Protein AF-A0AAP2HQ65-F1 (afdb_monomer)

pLDDT: mean 78.27, std 14.46, range [37.03, 94.12]

Solvent-accessible surface area (backbone atoms only — not comparable to full-atom values): 9600 Å² total; per-residue (Å²): 140,81,85,81,77,98,79,73,75,84,78,76,71,81,76,80,82,82,72,86,66,88,71,88,70,96,59,95,76,87,53,63,69,60,53,50,51,48,52,52,53,32,48,64,74,56,60,59,90,95,64,88,81,91,80,86,87,85,82,88,73,91,84,72,67,89,89,75,68,82,84,57,94,85,58,78,80,58,70,67,55,54,53,52,52,52,52,50,49,53,50,17,70,74,74,36,85,72,67,68,68,66,85,89,55,75,91,69,73,90,76,69,86,85,61,90,81,66,70,71,48,59,92,81,33,83,86,50,48,85,80,86,130

Organism: NCBI:txid87883

Structure (mmCIF, N/CA/C/O backbone):
data_AF-A0AAP2HQ65-F1
#
_entry.id   AF-A0AAP2HQ65-F1
#
loop_
_atom_site.group_PDB
_atom_site.id
_atom_site.type_symbol
_atom_site.label_atom_id
_atom_site.label_alt_id
_atom_site.label_comp_id
_atom_site.label_asym_id
_atom_site.label_entity_id
_atom_site.label_seq_id
_atom_site.pdbx_PDB_ins_code
_atom_site.Cartn_x
_atom_site.Cartn_y
_atom_site.Cartn_z
_atom_site.occupancy
_atom_site.B_iso_or_equiv
_atom_site.auth_seq_id
_atom_site.auth_comp_id
_atom_site.auth_asym_id
_atom_site.auth_atom_id
_atom_site.pdbx_PDB_model_num
ATOM 1 N N . MET A 1 1 ? 18.650 15.746 -35.279 1.00 43.38 1 MET A N 1
ATOM 2 C CA . MET A 1 1 ? 18.108 14.644 -36.100 1.00 43.38 1 MET A CA 1
ATOM 3 C C . MET A 1 1 ? 19.281 13.896 -36.706 1.00 43.38 1 MET A C 1
ATOM 5 O O . MET A 1 1 ? 19.912 14.440 -37.597 1.00 43.38 1 MET A O 1
ATOM 9 N N . LEU A 1 2 ? 19.606 12.706 -36.203 1.00 37.03 2 LEU A N 1
ATOM 10 C CA . LEU A 1 2 ? 20.481 11.764 -36.903 1.00 37.03 2 LEU A CA 1
ATOM 11 C C . LEU A 1 2 ? 19.858 10.378 -36.735 1.00 37.03 2 LEU A C 1
ATOM 13 O O . LEU A 1 2 ? 19.712 9.895 -35.614 1.00 37.03 2 LEU A O 1
ATOM 17 N N . THR A 1 3 ? 19.411 9.793 -37.838 1.00 45.56 3 THR A N 1
ATOM 18 C CA . THR A 1 3 ? 18.847 8.443 -37.883 1.00 45.56 3 THR A CA 1
ATOM 19 C C . THR A 1 3 ? 20.000 7.435 -37.815 1.00 45.56 3 THR A C 1
ATOM 21 O O . THR A 1 3 ? 20.954 7.596 -38.580 1.00 45.56 3 THR A O 1
ATOM 24 N N . PRO A 1 4 ? 19.975 6.424 -36.928 1.00 45.19 4 PRO A N 1
ATOM 25 C CA . PRO A 1 4 ? 21.028 5.414 -36.884 1.00 45.19 4 PRO A CA 1
ATOM 26 C C . PRO A 1 4 ? 20.901 4.398 -38.043 1.00 45.19 4 PRO A C 1
ATOM 28 O O . PRO A 1 4 ? 19.805 4.212 -38.578 1.00 45.19 4 PRO A O 1
ATOM 31 N N . PRO A 1 5 ? 22.019 3.769 -38.458 1.00 52.53 5 PRO A N 1
ATOM 32 C CA . PRO A 1 5 ? 22.116 2.949 -39.667 1.00 52.53 5 PRO A CA 1
ATOM 33 C C . PRO A 1 5 ? 21.506 1.544 -39.509 1.00 52.53 5 PRO A C 1
ATOM 35 O O . PRO A 1 5 ? 21.406 1.002 -38.412 1.00 52.53 5 PRO A O 1
ATOM 38 N N . ALA A 1 6 ? 21.126 0.957 -40.647 1.00 55.94 6 ALA A N 1
ATOM 39 C CA . ALA A 1 6 ? 20.230 -0.196 -40.784 1.00 55.94 6 ALA A CA 1
ATOM 40 C C . ALA A 1 6 ? 20.841 -1.596 -40.531 1.00 55.94 6 ALA A C 1
ATOM 42 O O . ALA A 1 6 ? 20.181 -2.584 -40.835 1.00 55.94 6 ALA A O 1
ATOM 43 N N . ASP A 1 7 ? 22.062 -1.711 -39.994 1.00 49.38 7 ASP A N 1
ATOM 44 C CA . ASP A 1 7 ? 22.770 -3.007 -39.898 1.00 49.38 7 ASP A CA 1
ATOM 45 C C . ASP A 1 7 ? 23.546 -3.220 -38.581 1.00 49.38 7 ASP A C 1
ATOM 47 O O . ASP A 1 7 ? 24.631 -3.798 -38.538 1.00 49.38 7 ASP A O 1
ATOM 51 N N . ALA A 1 8 ? 23.007 -2.737 -37.460 1.00 39.16 8 ALA A N 1
ATOM 52 C CA . ALA A 1 8 ? 23.555 -3.072 -36.148 1.00 39.16 8 ALA A CA 1
ATOM 53 C C . ALA A 1 8 ? 22.864 -4.333 -35.600 1.00 39.16 8 ALA A C 1
ATOM 55 O O . ALA A 1 8 ? 21.689 -4.302 -35.228 1.00 39.16 8 ALA A O 1
ATOM 56 N N . ARG A 1 9 ? 23.606 -5.449 -35.529 1.00 46.59 9 ARG A N 1
ATOM 57 C CA . ARG A 1 9 ? 23.249 -6.624 -34.709 1.00 46.59 9 ARG A CA 1
ATOM 58 C C . ARG A 1 9 ? 22.877 -6.149 -33.295 1.00 46.59 9 ARG A C 1
ATOM 60 O O . ARG A 1 9 ? 23.489 -5.186 -32.836 1.00 46.59 9 ARG A O 1
ATOM 67 N N . PRO A 1 10 ? 21.906 -6.771 -32.597 1.00 44.69 10 PRO A N 1
ATOM 68 C CA . PRO A 1 10 ? 21.448 -6.291 -31.298 1.00 44.69 10 PRO A CA 1
ATOM 69 C C . PRO A 1 10 ? 22.512 -6.551 -30.223 1.00 44.69 10 PRO A C 1
ATOM 71 O O . PRO A 1 10 ? 22.387 -7.470 -29.412 1.00 44.69 10 PRO A O 1
ATOM 74 N N . ASP A 1 11 ? 23.557 -5.724 -30.205 1.00 42.25 11 ASP A N 1
ATOM 75 C CA . ASP A 1 11 ? 24.427 -5.516 -29.057 1.00 42.25 11 ASP A CA 1
ATOM 76 C C . ASP A 1 11 ? 23.540 -4.989 -27.936 1.00 42.25 11 ASP A C 1
ATOM 78 O O . ASP A 1 11 ? 23.237 -3.800 -27.807 1.00 42.25 11 ASP A O 1
ATOM 82 N N . THR A 1 12 ? 23.037 -5.946 -27.165 1.00 50.47 12 THR A N 1
ATOM 83 C CA . THR A 1 12 ? 22.098 -5.754 -26.071 1.00 50.47 12 THR A CA 1
ATOM 84 C C . THR A 1 12 ? 22.890 -5.185 -24.903 1.00 50.47 12 THR A C 1
ATOM 86 O O . THR A 1 12 ? 23.182 -5.863 -23.923 1.00 50.47 12 THR A O 1
ATOM 89 N N . THR A 1 13 ? 23.309 -3.930 -25.033 1.00 50.72 13 THR A N 1
ATOM 90 C CA . THR A 1 13 ? 23.849 -3.171 -23.913 1.00 50.72 13 THR A CA 1
ATOM 91 C C . THR A 1 13 ? 22.723 -3.056 -22.893 1.00 50.72 13 THR A C 1
ATOM 93 O O . THR A 1 13 ? 21.700 -2.426 -23.151 1.00 50.72 13 THR A O 1
ATOM 96 N N . TYR A 1 14 ? 22.901 -3.750 -21.773 1.00 50.75 14 TYR A N 1
ATOM 97 C CA . TYR A 1 14 ? 22.036 -3.817 -20.602 1.00 50.75 14 TYR A CA 1
ATOM 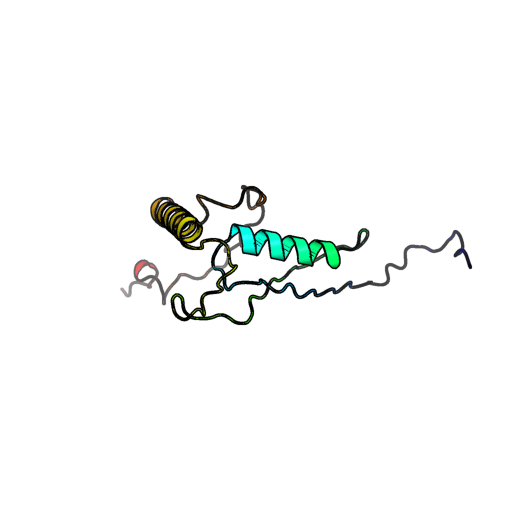98 C C . TYR A 1 14 ? 21.602 -2.425 -20.127 1.00 50.75 14 TYR A C 1
ATOM 100 O O . TYR A 1 14 ? 22.211 -1.843 -19.230 1.00 50.75 14 TYR A O 1
ATOM 108 N N . LEU A 1 15 ? 20.541 -1.868 -20.709 1.00 62.97 15 LEU A N 1
ATOM 109 C CA . LEU A 1 15 ? 19.954 -0.638 -20.200 1.00 62.97 15 LEU A CA 1
ATOM 110 C C . LEU A 1 15 ? 19.094 -1.005 -18.985 1.00 62.97 15 LEU A C 1
ATOM 112 O O . LEU A 1 15 ? 17.881 -1.194 -19.081 1.00 62.97 15 LEU A O 1
ATOM 116 N N . ASN A 1 16 ? 19.756 -1.183 -17.842 1.00 76.88 16 ASN A N 1
ATOM 117 C CA . ASN A 1 16 ? 19.089 -1.357 -16.560 1.00 76.88 16 ASN A CA 1
ATOM 118 C C . ASN A 1 16 ? 18.350 -0.056 -16.248 1.00 76.88 16 ASN A C 1
ATOM 120 O O . ASN A 1 16 ? 18.964 0.969 -15.955 1.00 76.88 16 ASN A O 1
ATOM 124 N N . TYR A 1 17 ? 17.028 -0.088 -16.378 1.00 84.81 17 TYR A N 1
ATOM 125 C CA . TYR A 1 17 ? 16.184 1.045 -16.048 1.00 84.81 17 TYR A CA 1
ATOM 126 C C . TYR A 1 17 ? 15.778 0.981 -14.579 1.00 84.81 17 TYR A C 1
ATOM 128 O O . TYR A 1 17 ? 15.134 0.027 -14.142 1.00 84.81 17 TYR A O 1
ATOM 136 N N . GLU A 1 18 ? 16.134 2.028 -13.842 1.00 86.12 18 GLU A N 1
ATOM 137 C CA . GLU A 1 18 ? 15.669 2.285 -12.485 1.00 86.12 18 GLU A CA 1
ATOM 138 C C . GLU A 1 18 ? 14.806 3.551 -12.478 1.00 86.12 18 GLU A C 1
ATOM 140 O O . GLU A 1 18 ? 15.078 4.526 -13.185 1.00 86.12 18 GLU A O 1
ATOM 145 N N . GLY A 1 19 ? 13.737 3.522 -11.689 1.00 89.31 19 GLY A N 1
ATOM 146 C CA . GLY A 1 19 ? 12.846 4.652 -11.490 1.00 89.31 19 GLY A CA 1
ATOM 147 C C . GLY A 1 19 ? 12.231 4.586 -10.101 1.00 89.31 19 GLY A C 1
ATOM 148 O O . GLY A 1 19 ? 11.816 3.517 -9.656 1.00 89.31 19 GLY A O 1
ATOM 149 N N . THR A 1 20 ? 12.159 5.739 -9.446 1.00 92.69 20 THR A N 1
ATOM 150 C CA . THR A 1 20 ? 11.530 5.914 -8.135 1.00 92.69 20 THR A CA 1
ATOM 151 C C . THR A 1 20 ? 10.582 7.101 -8.221 1.00 92.69 20 THR A C 1
ATOM 153 O O . THR A 1 20 ? 10.865 8.080 -8.913 1.00 92.69 20 THR A O 1
ATOM 156 N N . SER A 1 21 ? 9.439 7.001 -7.551 1.00 94.00 21 SER A N 1
ATOM 157 C CA . SER A 1 21 ? 8.478 8.093 -7.431 1.00 94.00 21 SER A CA 1
ATOM 158 C C . SER A 1 21 ? 7.885 8.110 -6.039 1.00 94.00 21 SER A C 1
ATOM 160 O O . SER A 1 21 ? 7.361 7.086 -5.597 1.00 94.00 21 SER A O 1
ATOM 162 N N . ASP A 1 22 ? 7.874 9.285 -5.428 1.00 94.12 22 ASP A N 1
ATOM 163 C CA . ASP A 1 22 ? 7.206 9.520 -4.157 1.00 94.12 22 ASP A CA 1
ATOM 164 C C . ASP A 1 22 ? 5.793 10.054 -4.403 1.00 94.12 22 ASP A C 1
ATOM 166 O O . ASP A 1 22 ? 5.561 10.909 -5.266 1.00 94.12 22 ASP A O 1
ATOM 170 N N . VAL A 1 23 ? 4.827 9.515 -3.662 1.00 93.62 23 VAL A N 1
ATOM 171 C CA . VAL A 1 23 ? 3.422 9.925 -3.724 1.00 93.62 23 VAL A CA 1
ATOM 172 C C . VAL A 1 23 ? 2.974 10.244 -2.309 1.00 93.62 23 VAL A C 1
ATOM 174 O O . VAL A 1 23 ? 2.836 9.346 -1.484 1.00 93.62 23 VAL A O 1
ATOM 177 N N . ALA A 1 24 ? 2.750 11.527 -2.037 1.00 91.06 24 ALA A N 1
ATOM 178 C CA . ALA A 1 24 ? 2.217 11.971 -0.759 1.00 91.06 24 ALA A CA 1
ATOM 179 C C . ALA A 1 24 ? 0.725 11.631 -0.656 1.00 91.06 24 ALA A C 1
ATOM 181 O O . ALA A 1 24 ? -0.040 11.832 -1.606 1.00 91.06 24 ALA A O 1
ATOM 182 N N . VAL A 1 25 ? 0.311 11.147 0.512 1.00 86.50 25 VAL A N 1
ATOM 183 C CA . VAL A 1 25 ? -1.099 10.972 0.865 1.00 86.50 25 VAL A CA 1
ATOM 184 C C . VAL A 1 25 ? -1.488 12.127 1.784 1.00 86.50 25 VAL A C 1
ATOM 186 O O . VAL A 1 25 ? -0.785 12.407 2.745 1.00 86.50 25 VAL A O 1
ATOM 189 N N . THR A 1 26 ? -2.588 12.818 1.480 1.00 81.94 26 THR A N 1
ATOM 190 C CA . THR A 1 26 ? -3.006 14.038 2.200 1.00 81.94 26 THR A CA 1
ATOM 191 C C . THR A 1 26 ? -3.341 13.790 3.669 1.00 81.94 26 THR A C 1
ATOM 193 O O . THR A 1 26 ? -3.126 14.660 4.502 1.00 81.94 26 THR A O 1
ATOM 196 N N . VAL A 1 27 ? -3.873 12.607 3.976 1.00 83.12 27 VAL A N 1
ATOM 197 C CA . VAL A 1 27 ? -4.249 12.190 5.328 1.00 83.12 27 VAL A CA 1
ATOM 198 C C . VAL A 1 27 ? -3.601 10.832 5.590 1.00 83.12 27 VAL A C 1
ATOM 200 O O . VAL A 1 27 ? -3.670 9.968 4.704 1.00 83.12 27 VAL A O 1
ATOM 203 N N . PRO A 1 28 ? -2.999 10.611 6.770 1.00 85.75 28 PRO A N 1
ATOM 204 C CA . PRO A 1 28 ? -2.538 9.291 7.182 1.00 85.75 28 PRO A CA 1
ATOM 205 C C . PRO A 1 28 ? -3.648 8.250 6.994 1.00 85.75 28 PRO A C 1
ATOM 207 O O . PRO A 1 28 ? -4.806 8.492 7.325 1.00 85.75 28 PRO A O 1
ATOM 210 N N . THR A 1 29 ? -3.341 7.109 6.376 1.00 86.44 29 THR A N 1
ATOM 211 C CA . THR A 1 29 ? -4.383 6.137 6.026 1.00 86.44 29 THR A CA 1
ATOM 212 C C . THR A 1 29 ? -3.880 4.702 6.069 1.00 86.44 29 THR A C 1
ATOM 214 O O . THR A 1 29 ? -2.801 4.390 5.568 1.00 86.44 29 THR A O 1
ATOM 217 N N . SER A 1 30 ? -4.702 3.822 6.636 1.00 87.62 30 SER A N 1
ATOM 218 C CA . SER A 1 30 ? -4.553 2.363 6.596 1.00 87.62 30 SER A CA 1
ATOM 219 C C . SER A 1 30 ? -5.474 1.705 5.555 1.00 87.62 30 SER A C 1
ATOM 221 O O . SER A 1 30 ? -5.530 0.483 5.457 1.00 87.62 30 SER A O 1
ATOM 223 N N . ASP A 1 31 ? -6.188 2.495 4.743 1.00 88.62 31 ASP A N 1
ATOM 224 C CA . ASP A 1 31 ? -7.072 1.989 3.689 1.00 88.62 31 ASP A CA 1
ATOM 225 C C . ASP A 1 31 ? -6.249 1.373 2.547 1.00 88.62 31 ASP A C 1
ATOM 227 O O . ASP A 1 31 ? -5.662 2.075 1.714 1.00 88.62 31 ASP A O 1
ATOM 231 N N . THR A 1 32 ? -6.259 0.039 2.480 1.00 89.06 32 THR A N 1
ATOM 232 C CA . THR A 1 32 ? -5.543 -0.743 1.463 1.00 89.06 32 THR A CA 1
ATOM 233 C C . THR A 1 32 ? -5.885 -0.298 0.037 1.00 89.06 32 THR A C 1
ATOM 235 O O . THR A 1 32 ? -5.005 -0.261 -0.824 1.00 89.06 32 THR A O 1
ATOM 238 N N . LEU A 1 33 ? -7.133 0.097 -0.243 1.00 88.69 33 LEU A N 1
ATOM 239 C CA . LEU A 1 33 ? -7.539 0.528 -1.585 1.00 88.69 33 LEU A CA 1
ATOM 240 C C . LEU A 1 33 ? -6.900 1.867 -1.965 1.00 88.69 33 LEU A C 1
ATOM 242 O O . LEU A 1 33 ? -6.458 2.034 -3.105 1.00 88.69 33 LEU A O 1
ATOM 246 N N . ARG A 1 34 ? -6.818 2.814 -1.021 1.00 89.38 34 ARG A N 1
ATOM 247 C CA . ARG A 1 34 ? -6.137 4.102 -1.240 1.00 89.38 34 ARG A CA 1
ATOM 248 C C . ARG A 1 34 ? -4.639 3.910 -1.440 1.00 89.38 34 ARG A C 1
ATOM 250 O O . ARG A 1 34 ? -4.078 4.504 -2.361 1.00 89.38 34 ARG A O 1
ATOM 257 N N . LEU A 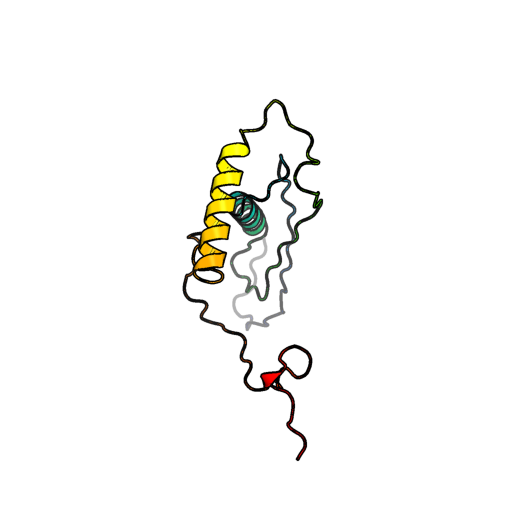1 35 ? -4.015 3.050 -0.635 1.00 91.25 35 LEU A N 1
ATOM 258 C CA . LEU A 1 35 ? -2.588 2.745 -0.751 1.00 91.25 35 LEU A CA 1
ATOM 259 C C . LEU A 1 35 ? -2.258 2.097 -2.101 1.00 91.25 35 LEU A C 1
ATOM 261 O O . LEU A 1 35 ? -1.325 2.528 -2.779 1.00 91.25 35 LEU A O 1
ATOM 265 N N . VAL A 1 36 ? -3.062 1.127 -2.550 1.00 91.00 36 VAL A N 1
ATOM 266 C CA . VAL A 1 36 ? -2.894 0.507 -3.875 1.00 91.00 36 VAL A CA 1
ATOM 267 C C . VAL A 1 36 ? -3.086 1.531 -4.996 1.00 91.00 36 VAL A C 1
ATOM 269 O O . VAL A 1 36 ? -2.303 1.553 -5.947 1.00 91.00 36 VAL A O 1
ATOM 272 N N . ALA A 1 37 ? -4.079 2.417 -4.892 1.00 90.50 37 ALA A N 1
ATOM 273 C CA . ALA A 1 37 ? -4.289 3.466 -5.888 1.00 90.50 37 ALA A CA 1
ATOM 274 C C . ALA A 1 37 ? -3.091 4.431 -5.983 1.00 90.50 37 ALA A C 1
ATOM 276 O O . ALA A 1 37 ? -2.638 4.729 -7.091 1.00 90.50 37 ALA A O 1
ATOM 277 N N . ALA A 1 38 ? -2.541 4.869 -4.846 1.00 92.38 38 ALA A N 1
ATOM 278 C CA . ALA A 1 38 ? -1.353 5.724 -4.794 1.00 92.38 38 ALA A CA 1
ATOM 279 C C . ALA A 1 38 ? -0.110 5.020 -5.366 1.00 92.38 38 ALA A C 1
ATOM 281 O O . ALA A 1 38 ? 0.615 5.594 -6.182 1.00 92.38 38 ALA A O 1
ATOM 282 N N . ALA A 1 39 ? 0.091 3.747 -5.016 1.00 91.75 39 ALA A N 1
ATOM 283 C CA . ALA A 1 39 ? 1.174 2.916 -5.534 1.00 91.75 39 ALA A CA 1
ATOM 284 C C . ALA A 1 39 ? 1.117 2.777 -7.066 1.00 91.75 39 ALA A C 1
ATOM 286 O O . ALA A 1 39 ? 2.116 2.992 -7.756 1.00 91.75 39 ALA A O 1
ATOM 287 N N . LEU A 1 40 ? -0.063 2.478 -7.620 1.00 92.00 40 LEU A N 1
ATOM 288 C CA . LEU A 1 40 ? -0.272 2.402 -9.070 1.00 92.00 40 LEU A CA 1
ATOM 289 C C . LEU A 1 40 ? -0.081 3.756 -9.754 1.00 92.00 40 LEU A C 1
ATOM 291 O O . LEU A 1 40 ? 0.428 3.810 -10.874 1.00 92.00 40 LEU A O 1
ATOM 295 N N . TYR A 1 41 ? -0.495 4.843 -9.105 1.00 93.50 41 TYR A N 1
ATOM 296 C CA . TYR A 1 41 ? -0.286 6.192 -9.614 1.00 93.50 41 TYR A CA 1
ATOM 297 C C . TYR A 1 41 ? 1.209 6.520 -9.739 1.00 93.50 41 TYR A C 1
ATOM 299 O O . TYR A 1 41 ? 1.640 6.966 -10.804 1.00 93.50 41 TYR A O 1
ATOM 307 N N . GLY A 1 42 ? 2.007 6.232 -8.706 1.00 93.44 42 GLY A N 1
ATOM 308 C CA . GLY A 1 42 ? 3.464 6.376 -8.755 1.00 93.44 42 GLY A CA 1
ATOM 309 C C . GLY A 1 42 ? 4.090 5.500 -9.840 1.00 93.44 42 GLY A C 1
ATOM 310 O O . GLY A 1 42 ? 4.802 5.998 -10.714 1.00 93.44 42 GLY A O 1
ATOM 311 N N . LEU A 1 43 ? 3.719 4.215 -9.876 1.00 92.50 43 LEU A N 1
ATOM 312 C CA . LEU A 1 43 ? 4.217 3.263 -10.870 1.00 92.50 43 LEU A CA 1
ATOM 313 C C . LEU A 1 43 ? 3.974 3.743 -12.307 1.00 92.50 43 LEU A C 1
ATOM 315 O O . LEU A 1 43 ? 4.885 3.688 -13.128 1.00 92.50 43 LEU A O 1
ATOM 319 N N . LYS A 1 44 ? 2.783 4.268 -12.614 1.00 92.81 44 LYS A N 1
ATOM 320 C CA . LYS A 1 44 ? 2.463 4.801 -13.950 1.00 92.81 44 LYS A CA 1
ATOM 321 C C . LYS A 1 44 ? 3.368 5.963 -14.371 1.00 92.81 44 LYS A C 1
ATOM 323 O O . LYS A 1 44 ? 3.573 6.143 -15.566 1.00 92.81 44 LYS A O 1
ATOM 328 N N . ARG A 1 45 ? 3.907 6.742 -13.426 1.00 94.00 45 ARG A N 1
ATOM 329 C CA . ARG A 1 45 ? 4.790 7.889 -13.717 1.00 94.00 45 ARG A CA 1
ATOM 330 C C . ARG A 1 45 ? 6.214 7.464 -14.063 1.00 94.00 45 ARG A C 1
ATOM 332 O O . ARG A 1 45 ? 6.877 8.154 -14.830 1.00 94.00 45 ARG A O 1
ATOM 339 N N . ILE A 1 46 ? 6.675 6.350 -13.501 1.00 93.94 46 ILE A N 1
ATOM 340 C CA . ILE A 1 46 ? 8.020 5.802 -13.744 1.00 93.94 46 ILE A CA 1
ATOM 341 C C 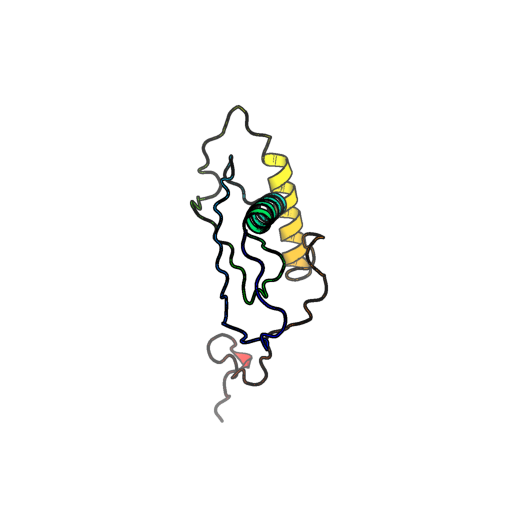. ILE A 1 46 ? 8.014 4.653 -14.753 1.00 93.94 46 ILE A C 1
ATOM 343 O O . ILE A 1 46 ? 9.062 4.185 -15.180 1.00 93.94 46 ILE A O 1
ATOM 347 N N . TYR A 1 47 ? 6.845 4.167 -15.154 1.00 91.88 47 TYR A N 1
ATOM 348 C CA . TYR A 1 47 ? 6.761 3.102 -16.137 1.00 91.88 47 TYR A CA 1
ATOM 349 C C . TYR A 1 47 ? 7.188 3.601 -17.523 1.00 91.88 47 TYR A C 1
ATOM 351 O O . TYR A 1 47 ? 6.682 4.601 -18.032 1.00 91.88 47 TYR A O 1
ATOM 359 N N . LYS A 1 48 ? 8.104 2.866 -18.156 1.00 90.69 48 LYS A N 1
ATOM 360 C CA . LYS A 1 48 ? 8.589 3.104 -19.512 1.00 90.69 48 LYS A CA 1
ATOM 361 C C . LYS A 1 48 ? 8.383 1.844 -20.356 1.00 90.69 48 LYS A C 1
ATOM 363 O O . LYS A 1 48 ? 8.948 0.795 -20.034 1.00 90.69 48 LYS A O 1
ATOM 368 N N . PRO A 1 49 ? 7.607 1.923 -21.451 1.00 88.69 49 PRO A N 1
ATOM 369 C CA . PRO A 1 49 ? 7.460 0.797 -22.360 1.00 88.69 49 PRO A CA 1
ATOM 370 C C . PRO A 1 49 ? 8.807 0.457 -23.015 1.00 88.69 49 PRO A C 1
ATOM 372 O O . PRO A 1 49 ? 9.646 1.330 -23.229 1.00 88.69 49 PRO A O 1
ATOM 375 N N . GLY A 1 50 ? 9.013 -0.822 -23.329 1.00 87.19 50 GLY A N 1
ATOM 376 C CA . GLY A 1 50 ? 10.248 -1.320 -23.952 1.00 87.19 50 GLY A CA 1
ATOM 377 C C . GLY A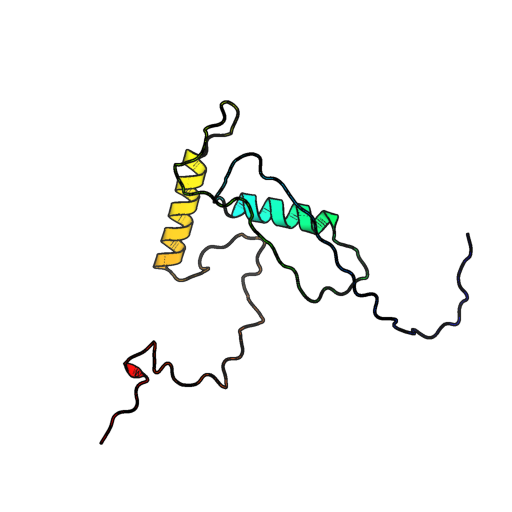 1 50 ? 11.322 -1.804 -22.970 1.00 87.19 50 GLY A C 1
ATOM 378 O O . GLY A 1 50 ? 12.280 -2.439 -23.401 1.00 87.19 50 GLY A O 1
ATOM 379 N N . PHE A 1 51 ? 11.146 -1.588 -21.663 1.00 86.31 51 PHE A N 1
ATOM 380 C CA . PHE A 1 51 ? 12.028 -2.132 -20.628 1.00 86.31 51 PHE A CA 1
ATOM 381 C C . PHE A 1 51 ? 11.465 -3.410 -20.006 1.00 86.31 51 PHE A C 1
ATOM 383 O O . PHE A 1 51 ? 10.260 -3.543 -19.787 1.00 86.31 51 PHE A O 1
ATOM 390 N N . LYS A 1 52 ? 12.358 -4.351 -19.679 1.00 84.94 52 LYS A N 1
ATOM 391 C CA . LYS A 1 52 ? 12.029 -5.513 -18.847 1.00 84.94 52 LYS A CA 1
ATOM 392 C C . LYS A 1 52 ? 12.286 -5.157 -17.387 1.00 84.94 52 LYS A C 1
ATOM 394 O O . LYS A 1 52 ? 13.403 -4.809 -17.021 1.00 84.94 52 LYS A O 1
ATOM 399 N N . TYR A 1 53 ? 11.255 -5.267 -16.558 1.00 84.38 53 TYR A N 1
ATOM 400 C CA . TYR A 1 53 ? 11.335 -4.987 -15.128 1.00 84.38 53 TYR A CA 1
ATOM 401 C C . TYR A 1 53 ? 11.543 -6.287 -14.352 1.00 84.38 53 TYR A C 1
ATOM 403 O O . TYR A 1 53 ? 10.756 -7.218 -14.493 1.00 84.38 53 TYR A O 1
ATOM 411 N N . ALA A 1 54 ? 12.591 -6.350 -13.527 1.00 85.06 54 ALA A N 1
ATOM 412 C CA . ALA A 1 54 ? 12.883 -7.526 -12.703 1.00 85.06 54 ALA A CA 1
ATOM 413 C C . ALA A 1 54 ? 12.202 -7.477 -11.325 1.00 85.06 54 ALA A C 1
ATOM 415 O O . ALA A 1 54 ? 11.844 -8.512 -10.769 1.00 85.06 54 ALA A O 1
ATOM 416 N N . LYS A 1 55 ? 12.047 -6.276 -10.750 1.00 85.19 55 LYS A N 1
ATOM 417 C CA . LYS A 1 55 ? 11.506 -6.082 -9.400 1.00 85.19 55 LYS A CA 1
ATOM 418 C C . LYS A 1 55 ? 10.868 -4.704 -9.252 1.00 85.19 55 LYS A C 1
ATOM 420 O O . LYS A 1 55 ? 11.401 -3.721 -9.755 1.00 85.19 55 LYS A O 1
ATOM 425 N N . ALA A 1 56 ? 9.778 -4.645 -8.492 1.00 88.50 56 ALA A N 1
ATOM 426 C CA . ALA A 1 56 ? 9.198 -3.413 -7.968 1.00 88.50 56 ALA A CA 1
ATOM 427 C C . ALA A 1 56 ? 9.198 -3.461 -6.435 1.00 88.50 56 ALA A C 1
ATOM 429 O O . ALA A 1 56 ? 9.163 -4.539 -5.834 1.00 88.50 56 ALA A O 1
ATOM 430 N N . ARG A 1 57 ? 9.277 -2.293 -5.798 1.00 88.56 57 ARG A N 1
ATOM 431 C CA . ARG A 1 57 ? 9.199 -2.141 -4.343 1.00 88.56 57 ARG A CA 1
ATOM 432 C C . ARG A 1 57 ? 8.324 -0.940 -4.025 1.00 88.56 57 ARG A C 1
ATOM 434 O O . ARG A 1 57 ? 8.393 0.064 -4.724 1.00 88.56 57 ARG A O 1
ATOM 441 N N . PHE A 1 58 ? 7.559 -1.054 -2.950 1.00 90.50 58 PHE A N 1
ATOM 442 C CA . PHE A 1 58 ? 6.809 0.046 -2.362 1.00 90.50 58 PHE A CA 1
ATOM 443 C C . PHE A 1 58 ? 7.307 0.234 -0.935 1.00 90.50 58 PHE A C 1
ATOM 445 O O . PHE A 1 58 ? 7.578 -0.748 -0.240 1.00 90.50 58 PHE A O 1
ATOM 452 N N . MET A 1 59 ? 7.466 1.485 -0.527 1.00 92.75 59 MET A N 1
ATOM 453 C CA . MET A 1 59 ? 7.897 1.855 0.811 1.00 92.75 59 MET A CA 1
ATOM 454 C C . MET A 1 59 ? 6.859 2.811 1.376 1.00 92.75 59 MET A C 1
ATOM 456 O O . MET A 1 59 ? 6.495 3.779 0.716 1.00 92.75 59 MET A O 1
ATOM 460 N N . LEU A 1 60 ? 6.365 2.503 2.572 1.00 92.81 60 LEU A N 1
ATOM 461 C CA . LEU A 1 60 ? 5.532 3.420 3.334 1.00 92.81 60 LEU A CA 1
ATOM 462 C C . LEU A 1 60 ? 6.449 4.192 4.276 1.00 92.81 60 LEU A C 1
ATOM 464 O O . LEU A 1 60 ? 7.216 3.593 5.031 1.00 92.81 60 LEU A O 1
ATOM 468 N N . THR A 1 61 ? 6.386 5.511 4.191 1.00 91.62 61 THR A N 1
ATOM 469 C CA . THR A 1 61 ? 7.135 6.441 5.036 1.00 91.62 61 THR A CA 1
ATOM 470 C C . THR A 1 61 ? 6.175 7.131 6.001 1.00 91.62 61 THR A C 1
ATOM 472 O O . THR A 1 61 ? 4.966 7.082 5.798 1.00 91.62 61 THR A O 1
ATOM 475 N N . GLU A 1 62 ? 6.708 7.758 7.053 1.00 89.75 62 GLU A N 1
ATOM 476 C CA . GLU A 1 62 ? 5.910 8.543 8.017 1.00 89.75 62 GLU A CA 1
ATOM 477 C C . GLU A 1 62 ? 4.790 7.738 8.703 1.00 89.75 62 GLU A C 1
ATOM 479 O O . GLU A 1 62 ? 3.678 8.212 8.920 1.00 89.75 62 GLU A O 1
ATOM 484 N N . LEU A 1 63 ? 5.089 6.485 9.059 1.00 89.81 63 LEU A N 1
ATOM 485 C CA . LEU A 1 63 ? 4.167 5.652 9.826 1.00 89.81 63 LEU A CA 1
ATOM 486 C C . LEU A 1 63 ? 3.929 6.259 11.212 1.00 89.81 63 LEU A C 1
ATOM 488 O O . LEU A 1 63 ? 4.870 6.587 11.934 1.00 89.81 63 LEU A O 1
ATOM 492 N N . GLN A 1 64 ? 2.662 6.332 11.599 1.00 87.31 64 GLN A N 1
ATOM 493 C CA . GLN A 1 64 ? 2.224 6.836 12.894 1.00 87.31 64 GLN A CA 1
ATOM 494 C C . GLN A 1 64 ? 1.271 5.847 13.564 1.00 87.31 64 GLN A C 1
ATOM 496 O O . GLN A 1 64 ? 0.617 5.040 12.900 1.00 87.31 64 GLN A O 1
ATOM 501 N N . ALA A 1 65 ? 1.193 5.912 14.892 1.00 85.38 65 ALA A N 1
ATOM 502 C CA . ALA A 1 65 ? 0.250 5.105 15.651 1.00 85.38 65 ALA A CA 1
ATOM 503 C C . ALA A 1 65 ? -1.195 5.540 15.357 1.00 85.38 65 ALA A C 1
ATOM 505 O O . ALA A 1 65 ? -1.498 6.733 15.274 1.00 85.38 65 ALA A O 1
ATOM 506 N N . GLN A 1 66 ? -2.091 4.560 15.232 1.00 81.38 66 GLN A N 1
ATOM 507 C CA . GLN A 1 66 ? -3.518 4.814 15.055 1.00 81.38 66 GLN A CA 1
ATOM 508 C C . GLN A 1 66 ? -4.064 5.615 16.249 1.00 81.38 66 GLN A C 1
ATOM 510 O O . GLN A 1 66 ? -3.744 5.315 17.399 1.00 81.38 66 GLN A O 1
ATOM 515 N N . GLY A 1 67 ? -4.873 6.643 15.979 1.00 77.25 67 GLY A N 1
ATOM 516 C CA . GLY A 1 67 ? -5.465 7.508 17.008 1.00 77.25 67 GLY A CA 1
ATOM 517 C C . GLY A 1 67 ? -4.591 8.679 17.477 1.00 77.25 67 GLY A C 1
ATOM 518 O O . GLY A 1 67 ? -5.072 9.503 18.248 1.00 77.25 67 GLY A O 1
ATOM 519 N N . VAL A 1 68 ? -3.346 8.798 16.998 1.00 76.44 68 VAL A N 1
ATOM 52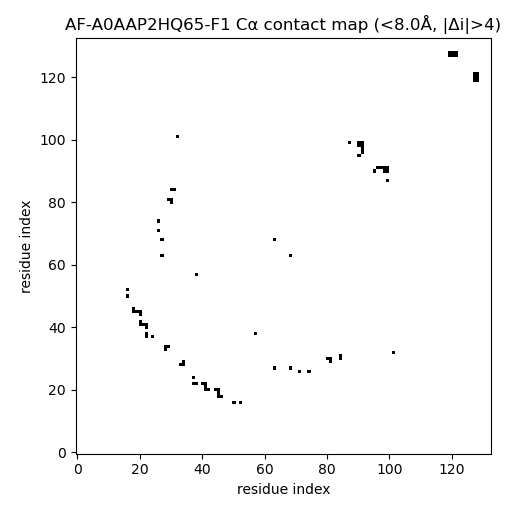0 C CA . VAL A 1 68 ? -2.460 9.958 17.262 1.00 76.44 68 VAL A CA 1
ATOM 521 C C . VAL A 1 68 ? -2.490 10.958 16.092 1.00 76.44 68 VAL A C 1
ATOM 523 O O . VAL A 1 68 ? -1.632 11.822 15.953 1.00 76.44 68 VAL A O 1
ATOM 526 N N . GLU A 1 69 ? -3.484 10.843 15.215 1.00 74.00 69 GLU A N 1
ATOM 527 C CA . GLU A 1 69 ? -3.578 11.660 14.013 1.00 74.00 69 GLU A CA 1
ATOM 528 C C . GLU A 1 69 ? -4.208 13.027 14.284 1.00 74.00 69 GLU A C 1
ATOM 530 O O . GLU A 1 69 ? -5.202 13.158 15.001 1.00 74.00 69 GLU A O 1
ATOM 535 N N . GLN A 1 70 ? -3.630 14.067 13.684 1.00 70.50 70 GLN A N 1
ATOM 536 C CA . GLN A 1 70 ? -4.245 15.384 13.680 1.00 70.50 70 GLN A CA 1
ATOM 537 C C . GLN A 1 70 ? -5.415 15.370 12.693 1.00 70.50 70 GLN A C 1
ATOM 539 O O . GLN A 1 70 ? -5.223 15.184 11.493 1.00 70.50 70 GLN A O 1
ATOM 544 N N . GLY A 1 71 ? -6.630 15.566 13.205 1.00 72.38 71 GLY A N 1
ATOM 545 C CA . GLY A 1 71 ? -7.812 15.700 12.361 1.00 72.38 71 GLY A CA 1
ATOM 546 C C . GLY A 1 71 ? -7.686 16.902 11.426 1.00 72.38 71 GLY A C 1
ATOM 547 O O . GLY A 1 71 ? -7.322 17.998 11.855 1.00 72.38 71 GLY A O 1
ATOM 548 N N . ASP A 1 72 ? -8.012 16.696 10.155 1.00 76.06 72 ASP A N 1
ATOM 549 C CA . ASP A 1 72 ? -8.136 17.758 9.160 1.00 76.06 72 ASP A CA 1
ATOM 550 C C . ASP A 1 72 ? -9.620 18.123 8.998 1.00 76.06 72 ASP A C 1
ATOM 552 O O . ASP A 1 72 ? -10.471 17.261 8.772 1.00 76.06 72 ASP A O 1
ATOM 556 N N . LEU A 1 73 ? -9.930 19.416 9.126 1.00 78.00 73 LEU A N 1
ATOM 557 C CA . LEU A 1 73 ? -11.287 19.963 9.051 1.00 78.00 73 LEU A CA 1
ATOM 558 C C . LEU A 1 73 ? -11.948 19.713 7.687 1.00 78.00 73 LEU A C 1
ATOM 560 O O . LEU A 1 73 ? -13.175 19.643 7.601 1.00 78.00 73 LEU A O 1
ATOM 564 N N . PHE A 1 74 ? -11.145 19.586 6.632 1.00 80.50 74 PHE A N 1
ATOM 565 C CA . PHE A 1 74 ? -11.621 19.380 5.265 1.00 80.50 74 PHE A CA 1
ATOM 566 C C . PHE A 1 74 ? -11.431 17.940 4.780 1.00 80.50 74 PHE A C 1
ATOM 568 O O . PHE A 1 74 ? -11.778 17.626 3.636 1.00 80.50 74 PHE A O 1
ATOM 575 N N . ALA A 1 75 ? -10.906 17.053 5.628 1.00 71.94 75 ALA A N 1
ATOM 576 C CA . ALA A 1 75 ? -10.706 15.668 5.251 1.00 71.94 75 ALA A CA 1
ATOM 577 C C . ALA A 1 75 ? -12.036 14.899 5.171 1.00 71.94 75 ALA A C 1
ATOM 579 O O . ALA A 1 75 ? -12.940 15.090 5.988 1.00 71.94 75 ALA A O 1
ATOM 580 N N . PRO A 1 76 ? -12.170 13.981 4.197 1.00 69.75 76 PRO A N 1
ATOM 581 C CA . PRO A 1 76 ? -13.318 13.091 4.125 1.00 69.75 76 PRO A CA 1
ATOM 582 C C . PRO A 1 76 ? -13.363 12.151 5.337 1.00 69.75 76 PRO A C 1
ATOM 584 O O . PRO A 1 76 ? -12.335 11.653 5.789 1.00 69.75 76 PRO A O 1
ATOM 587 N N . GLU A 1 77 ? -14.576 11.857 5.807 1.00 68.56 77 GLU A N 1
ATOM 588 C CA . GLU A 1 77 ? -14.840 11.058 7.008 1.00 68.56 77 GLU A CA 1
ATOM 589 C C . GLU A 1 77 ? -14.140 9.678 6.966 1.00 68.56 77 GLU A C 1
ATOM 591 O O . GLU A 1 77 ? -14.476 8.819 6.142 1.00 68.56 77 GLU A O 1
ATOM 596 N N . ALA A 1 78 ? -13.166 9.454 7.858 1.00 69.25 78 ALA A N 1
ATOM 597 C CA . ALA A 1 78 ? -12.395 8.205 7.939 1.00 69.25 78 ALA A CA 1
ATOM 598 C C . ALA A 1 78 ? -13.220 7.020 8.485 1.00 69.25 78 ALA A C 1
ATOM 600 O O . ALA A 1 78 ? -13.066 5.884 8.033 1.00 69.25 78 ALA A O 1
ATOM 601 N N . SER A 1 79 ? -14.199 7.303 9.353 1.00 68.62 79 SER A N 1
ATOM 602 C CA . SER A 1 79 ? -14.959 6.322 10.148 1.00 68.62 79 SER A CA 1
ATOM 603 C C . SER A 1 79 ? -15.579 5.169 9.341 1.00 68.62 79 SER A C 1
ATOM 605 O O . SER A 1 79 ? -15.601 4.018 9.783 1.00 68.62 79 SER A O 1
ATOM 607 N N . LYS A 1 80 ? -16.092 5.453 8.137 1.00 75.06 80 LYS A N 1
ATOM 608 C CA . LYS A 1 80 ? -16.720 4.443 7.267 1.00 75.06 80 LYS A CA 1
ATOM 609 C C . LYS A 1 80 ? -15.689 3.523 6.618 1.00 75.06 80 LYS A C 1
ATOM 611 O O . LYS A 1 80 ? -15.977 2.347 6.405 1.00 75.06 80 LYS A O 1
ATOM 616 N N . ARG A 1 81 ? -14.511 4.056 6.283 1.00 82.38 81 ARG A N 1
ATOM 617 C CA . ARG A 1 81 ? -13.419 3.285 5.675 1.00 82.38 81 ARG A CA 1
ATOM 618 C C . ARG A 1 81 ? -12.757 2.379 6.702 1.00 82.38 81 ARG A C 1
ATOM 620 O O . ARG A 1 81 ? -12.504 1.226 6.374 1.00 82.38 81 ARG A O 1
ATOM 627 N N . ASP A 1 82 ? -12.600 2.847 7.933 1.00 84.19 82 ASP A N 1
ATOM 628 C CA . ASP A 1 82 ? -12.002 2.049 9.007 1.00 84.19 82 ASP A CA 1
ATOM 629 C C . ASP A 1 82 ? -12.836 0.806 9.322 1.00 84.19 82 ASP A C 1
ATOM 631 O O . ASP A 1 82 ? -12.298 -0.294 9.413 1.00 84.19 82 ASP A O 1
ATOM 635 N N . ARG A 1 83 ? -14.167 0.951 9.396 1.00 87.12 83 ARG A N 1
ATOM 636 C CA . ARG A 1 83 ? -15.075 -0.196 9.571 1.00 87.12 83 ARG A CA 1
ATOM 637 C C . ARG A 1 83 ? -14.963 -1.191 8.422 1.00 87.12 83 ARG A C 1
ATOM 639 O O . ARG A 1 83 ? -14.899 -2.387 8.663 1.00 87.12 83 ARG A O 1
ATOM 646 N N . LEU A 1 84 ? -14.919 -0.708 7.179 1.00 88.00 84 LEU A N 1
ATOM 647 C CA . LEU A 1 84 ? -14.757 -1.578 6.014 1.00 88.00 84 LEU A CA 1
ATOM 648 C C . LEU A 1 84 ? -13.437 -2.359 6.066 1.00 88.00 84 LEU A C 1
ATOM 650 O O . LEU A 1 84 ? -13.439 -3.553 5.782 1.00 88.00 84 LEU A O 1
ATOM 654 N N . MET A 1 85 ? -12.329 -1.697 6.410 1.00 90.31 85 MET A N 1
ATO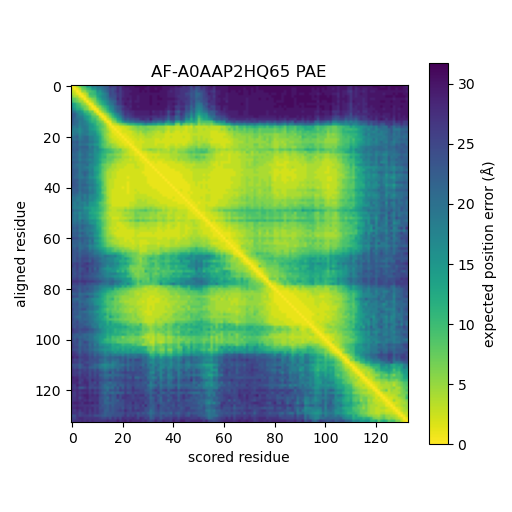M 655 C CA . MET A 1 85 ? -11.026 -2.360 6.528 1.00 90.31 85 MET A CA 1
ATOM 656 C C . MET A 1 85 ? -11.027 -3.387 7.663 1.00 90.31 85 MET A C 1
ATOM 658 O O . MET A 1 85 ? -10.602 -4.514 7.444 1.00 90.31 85 MET A O 1
ATOM 662 N N . ALA A 1 86 ? -11.605 -3.053 8.820 1.00 90.44 86 ALA A N 1
ATOM 663 C CA . ALA A 1 86 ? -11.725 -3.985 9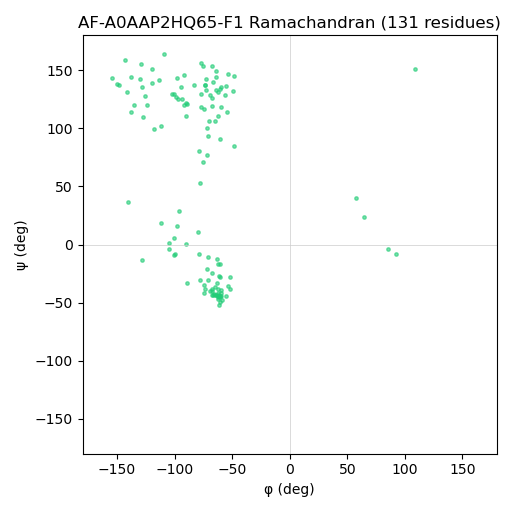.939 1.00 90.44 86 ALA A CA 1
ATOM 664 C C . ALA A 1 86 ? -12.536 -5.243 9.579 1.00 90.44 86 ALA A C 1
ATOM 666 O O . ALA A 1 86 ? -12.143 -6.351 9.933 1.00 90.44 86 ALA A O 1
ATOM 667 N N . GLU A 1 87 ? -13.640 -5.098 8.841 1.00 91.00 87 GLU A N 1
ATOM 668 C CA . GLU A 1 87 ? -14.435 -6.243 8.372 1.00 91.00 87 GLU A CA 1
ATOM 669 C C . GLU A 1 87 ? -13.678 -7.081 7.330 1.00 91.00 87 GLU A C 1
ATOM 671 O O . GLU A 1 87 ? -13.719 -8.312 7.368 1.00 91.00 87 GLU A O 1
ATOM 676 N N . LEU A 1 88 ? -12.955 -6.435 6.408 1.00 89.06 88 LEU A N 1
ATOM 677 C CA . LEU A 1 88 ? -12.102 -7.135 5.442 1.00 89.06 88 LEU A CA 1
ATOM 678 C C . LEU A 1 88 ? -11.030 -7.972 6.149 1.00 89.06 88 LEU A C 1
ATOM 680 O O . LEU A 1 88 ? -10.823 -9.134 5.786 1.00 89.06 88 LEU A O 1
ATOM 684 N N . ASP A 1 89 ? -10.386 -7.397 7.161 1.00 89.69 89 ASP A N 1
ATOM 685 C CA . ASP A 1 89 ? -9.367 -8.074 7.959 1.00 89.69 89 ASP A CA 1
ATOM 686 C C . ASP A 1 89 ? -9.976 -9.223 8.771 1.00 89.69 89 ASP A C 1
ATOM 688 O O . ASP A 1 89 ? -9.466 -10.340 8.715 1.00 89.69 89 ASP A O 1
ATOM 692 N N . ALA A 1 90 ? -11.138 -9.022 9.401 1.00 91.62 90 ALA A N 1
ATOM 693 C CA . ALA A 1 90 ? -11.838 -10.073 10.141 1.00 91.62 90 ALA A CA 1
ATOM 694 C C . ALA A 1 90 ? -12.207 -11.281 9.260 1.00 91.62 90 ALA A C 1
ATOM 696 O O . ALA A 1 90 ? -12.105 -12.438 9.686 1.00 91.62 90 ALA A O 1
ATOM 697 N N . VAL A 1 91 ? -12.621 -11.042 8.011 1.00 91.12 91 VAL A N 1
ATOM 698 C CA . VAL A 1 91 ? -12.886 -12.127 7.054 1.00 91.12 91 VAL A CA 1
ATOM 699 C C . VAL A 1 91 ? -11.587 -12.839 6.668 1.00 91.12 91 VAL A C 1
ATOM 701 O O . VAL A 1 91 ? -11.556 -14.071 6.631 1.00 91.12 91 VAL A O 1
ATOM 704 N N . ASN A 1 92 ? -10.509 -12.099 6.412 1.00 89.38 92 ASN A N 1
ATOM 705 C CA . ASN A 1 92 ? -9.204 -12.688 6.109 1.00 89.38 92 ASN A CA 1
ATOM 706 C C . ASN A 1 92 ? -8.652 -13.524 7.273 1.00 89.38 92 ASN A C 1
ATOM 708 O O . ASN A 1 92 ? -8.113 -14.605 7.038 1.00 89.38 92 ASN A O 1
ATOM 712 N N . ASP A 1 93 ? -8.841 -13.092 8.515 1.00 89.94 93 ASP A N 1
ATOM 713 C CA . ASP A 1 93 ? -8.412 -13.846 9.694 1.00 89.94 93 ASP A CA 1
ATOM 714 C C . ASP A 1 93 ? -9.216 -15.139 9.866 1.00 89.94 93 ASP A C 1
ATOM 716 O O . ASP A 1 93 ? -8.664 -16.187 10.205 1.00 89.94 93 ASP A O 1
ATOM 720 N N . ARG A 1 94 ? -10.523 -15.099 9.577 1.00 90.75 94 ARG A N 1
ATOM 721 C CA . ARG A 1 94 ? -11.409 -16.259 9.732 1.00 90.75 94 ARG A CA 1
ATOM 722 C C . ARG A 1 94 ? -11.228 -17.320 8.649 1.00 90.75 94 ARG A C 1
ATOM 724 O O . ARG A 1 94 ? -11.309 -18.510 8.946 1.00 90.75 94 ARG A O 1
ATOM 731 N N . PHE A 1 95 ? -11.073 -16.906 7.395 1.00 86.38 95 PHE A N 1
ATOM 732 C CA . PHE A 1 95 ? -11.080 -17.817 6.242 1.00 86.38 95 PHE A CA 1
ATOM 733 C C . PHE A 1 95 ? -9.686 -18.079 5.661 1.00 86.38 95 PHE A C 1
ATOM 735 O O . PHE A 1 95 ? -9.535 -18.920 4.776 1.00 86.38 95 PHE A O 1
ATOM 742 N N . GLY A 1 96 ? -8.665 -17.415 6.200 1.00 82.19 96 GLY A N 1
ATOM 743 C CA . GLY A 1 96 ? -7.278 -17.555 5.790 1.00 82.19 96 GLY A CA 1
ATOM 744 C C . GLY A 1 96 ? -6.768 -16.325 5.046 1.00 82.19 96 GLY A C 1
ATOM 745 O O . GLY A 1 96 ? -7.503 -15.594 4.374 1.00 82.19 96 GLY A O 1
ATOM 746 N N . ARG A 1 97 ? -5.458 -16.100 5.161 1.00 77.31 97 ARG A N 1
ATOM 747 C CA . ARG A 1 97 ? -4.788 -14.928 4.595 1.00 77.31 97 ARG A CA 1
ATOM 748 C C . ARG A 1 97 ? -5.056 -14.805 3.090 1.00 77.31 97 ARG A C 1
ATOM 750 O O . ARG A 1 97 ? -4.929 -15.779 2.352 1.00 77.31 97 ARG A O 1
ATOM 757 N N . ASN A 1 98 ? -5.342 -13.583 2.636 1.00 74.12 98 ASN A N 1
ATOM 758 C CA . ASN A 1 98 ? -5.672 -13.241 1.245 1.00 74.12 98 ASN A CA 1
ATOM 759 C C . ASN A 1 98 ? -6.980 -13.860 0.709 1.00 74.12 98 ASN A C 1
ATOM 761 O O . ASN A 1 98 ? -7.115 -13.988 -0.513 1.00 74.12 98 ASN A O 1
ATOM 765 N N . THR A 1 99 ? -7.936 -14.223 1.573 1.00 80.62 99 THR A N 1
ATOM 766 C CA . THR A 1 99 ? -9.280 -14.652 1.140 1.00 80.62 99 THR A CA 1
ATOM 767 C C . THR A 1 99 ? -9.994 -13.529 0.387 1.00 80.62 99 THR A C 1
ATOM 769 O O . THR A 1 99 ? -10.430 -13.713 -0.750 1.00 80.62 99 THR A O 1
ATOM 772 N N . LEU A 1 100 ? -10.056 -12.343 0.993 1.00 83.25 100 LEU A N 1
ATOM 773 C CA . LEU A 1 100 ? -10.480 -11.100 0.367 1.00 83.25 100 LEU A CA 1
ATOM 774 C C . LEU A 1 100 ? -9.253 -10.270 -0.001 1.00 83.25 100 LEU A C 1
ATOM 776 O O . LEU A 1 100 ? -8.352 -10.036 0.805 1.00 83.25 100 LEU A O 1
ATOM 780 N N . ARG A 1 101 ? -9.227 -9.823 -1.253 1.00 81.56 101 ARG A N 1
ATOM 781 C CA . ARG A 1 101 ? -8.121 -9.076 -1.851 1.00 81.56 101 ARG A CA 1
ATOM 782 C C . ARG A 1 101 ? -8.653 -8.016 -2.797 1.00 81.56 101 ARG A C 1
ATOM 784 O O . ARG A 1 101 ? -9.770 -8.112 -3.303 1.00 81.56 101 ARG A O 1
ATOM 791 N N . VAL A 1 102 ? -7.822 -7.013 -3.055 1.00 83.19 102 VAL A N 1
ATOM 792 C CA . VAL A 1 102 ? -8.123 -5.976 -4.041 1.00 83.19 102 VAL A CA 1
ATOM 793 C C . VAL A 1 102 ? -8.253 -6.625 -5.418 1.00 83.19 102 VAL A C 1
ATOM 795 O O . VAL A 1 102 ? -7.384 -7.388 -5.831 1.00 83.19 102 VAL A O 1
ATOM 798 N N . GLY A 1 103 ? -9.329 -6.311 -6.141 1.00 80.75 103 GLY A N 1
ATOM 799 C CA . GLY A 1 103 ? -9.676 -6.989 -7.395 1.00 80.75 103 GLY A CA 1
ATOM 800 C C . GLY A 1 103 ? -8.668 -6.825 -8.538 1.00 80.75 103 GLY A C 1
ATOM 801 O O . GLY A 1 103 ? -8.757 -7.554 -9.517 1.00 80.75 103 GLY A O 1
ATOM 802 N N . ASN A 1 104 ? -7.702 -5.903 -8.432 1.00 73.44 104 ASN A N 1
ATOM 803 C CA . ASN A 1 104 ? -6.631 -5.772 -9.426 1.00 73.44 104 ASN A CA 1
ATOM 804 C C . ASN A 1 104 ? -5.509 -6.815 -9.259 1.00 73.44 104 ASN A C 1
ATOM 806 O O . ASN A 1 104 ? -4.611 -6.870 -10.098 1.00 73.44 104 ASN A O 1
ATOM 810 N N . VAL A 1 105 ? -5.535 -7.593 -8.174 1.00 69.38 105 VAL A N 1
ATOM 811 C CA . VAL A 1 105 ? -4.554 -8.638 -7.891 1.00 69.38 105 VAL A CA 1
ATOM 812 C C . VAL A 1 105 ? -5.079 -9.945 -8.469 1.00 69.38 105 VAL A C 1
ATOM 814 O O . VAL A 1 105 ? -6.150 -10.415 -8.079 1.00 69.38 105 VAL A O 1
ATOM 817 N N . GLU A 1 106 ? -4.325 -10.543 -9.392 1.00 66.06 106 GLU A N 1
ATOM 818 C CA . GLU A 1 106 ? -4.660 -11.856 -9.943 1.00 66.06 106 GLU A CA 1
ATOM 819 C C . GLU A 1 106 ? -4.801 -12.882 -8.811 1.00 66.06 106 GLU A C 1
ATOM 821 O O . GLU A 1 106 ? -3.938 -13.019 -7.944 1.00 66.06 106 GLU A O 1
ATOM 826 N N . GLY A 1 107 ? -5.924 -13.605 -8.801 1.00 61.06 107 GLY A N 1
ATOM 827 C CA . GLY A 1 107 ? -6.247 -14.543 -7.726 1.00 61.06 107 GLY A CA 1
ATOM 828 C C . GLY A 1 107 ? -5.394 -15.811 -7.700 1.00 61.06 107 GLY A C 1
ATOM 829 O O . GLY A 1 107 ? -5.444 -16.557 -6.722 1.00 61.06 107 GLY A O 1
ATOM 830 N N . HIS A 1 108 ? -4.611 -16.041 -8.752 1.00 57.53 108 HIS A N 1
ATOM 831 C CA . HIS A 1 108 ? -3.699 -17.163 -8.874 1.00 57.53 108 HIS A CA 1
ATOM 832 C C . HIS A 1 108 ? -2.264 -16.658 -8.843 1.00 57.53 108 HIS A C 1
ATOM 834 O O . HIS A 1 108 ? -1.722 -16.180 -9.834 1.00 57.53 108 HIS A O 1
ATOM 840 N N . GLN A 1 109 ? -1.626 -16.807 -7.687 1.00 56.66 109 GLN A N 1
ATOM 841 C CA . GLN A 1 109 ? -0.191 -16.634 -7.582 1.00 56.66 109 GLN A CA 1
ATOM 842 C C . GLN A 1 109 ? 0.483 -17.827 -8.280 1.00 56.66 109 GLN A C 1
ATOM 844 O O . GLN A 1 109 ? 0.678 -18.878 -7.675 1.00 56.66 109 GLN A O 1
ATOM 849 N N . ALA A 1 110 ? 0.826 -17.680 -9.564 1.00 55.12 110 ALA A N 1
ATOM 850 C CA . ALA A 1 110 ? 1.514 -18.721 -10.341 1.00 55.12 110 ALA A CA 1
ATOM 851 C C . ALA A 1 110 ? 2.893 -19.094 -9.758 1.00 55.12 110 ALA A C 1
ATOM 853 O O . ALA A 1 110 ? 3.450 -20.141 -10.078 1.00 55.12 110 ALA A O 1
ATOM 854 N N . TRP A 1 111 ? 3.442 -18.238 -8.892 1.00 57.19 111 TRP A N 1
ATOM 855 C CA . TRP A 1 111 ? 4.749 -18.413 -8.280 1.00 57.19 111 TRP A CA 1
ATOM 856 C C . TRP A 1 111 ? 4.644 -18.531 -6.758 1.00 57.19 111 TRP A C 1
ATOM 858 O O . TRP A 1 111 ? 4.544 -17.532 -6.042 1.00 57.19 111 TRP A O 1
ATOM 868 N N . HIS A 1 112 ? 4.678 -19.764 -6.259 1.00 58.84 112 HIS A N 1
ATOM 869 C CA . HIS A 1 112 ? 4.868 -20.047 -4.841 1.00 58.84 112 HIS A CA 1
ATOM 870 C C . HIS A 1 112 ? 6.362 -20.235 -4.556 1.00 58.84 112 HIS A C 1
ATOM 872 O O . HIS A 1 112 ? 7.099 -20.762 -5.390 1.00 58.84 112 HIS A O 1
ATOM 878 N N . MET A 1 113 ? 6.820 -19.826 -3.372 1.00 60.22 113 MET A N 1
ATOM 879 C CA . MET A 1 113 ? 8.197 -20.078 -2.947 1.00 60.22 113 MET A CA 1
ATOM 880 C C . MET A 1 113 ? 8.435 -21.595 -2.924 1.00 60.22 113 MET A C 1
ATOM 882 O O . MET A 1 113 ? 7.747 -22.319 -2.202 1.00 60.22 113 MET A O 1
ATOM 886 N N . ALA A 1 114 ? 9.377 -22.077 -3.738 1.00 65.69 114 ALA A N 1
ATOM 887 C CA . ALA A 1 114 ? 9.760 -23.483 -3.771 1.00 65.69 114 ALA A CA 1
ATOM 888 C C . ALA A 1 114 ? 10.552 -23.812 -2.497 1.00 65.69 114 ALA A C 1
ATOM 890 O O . ALA A 1 114 ? 11.732 -23.491 -2.381 1.00 65.69 114 ALA A O 1
ATOM 891 N N . GLN A 1 115 ? 9.884 -24.423 -1.520 1.00 73.44 115 GLN A N 1
ATOM 892 C CA . GLN A 1 115 ? 10.450 -24.763 -0.209 1.00 73.44 115 GLN A CA 1
ATOM 893 C C . GLN A 1 115 ? 10.948 -26.216 -0.135 1.00 73.44 115 GLN A C 1
ATOM 895 O O . GLN A 1 115 ? 10.985 -26.808 0.937 1.00 73.44 115 GLN A O 1
ATOM 900 N N . ASN A 1 116 ? 11.372 -26.797 -1.261 1.00 76.38 116 ASN A N 1
ATOM 901 C CA . ASN A 1 116 ? 11.762 -28.214 -1.342 1.00 76.38 116 ASN A CA 1
ATOM 902 C C . ASN A 1 116 ? 12.974 -28.582 -0.464 1.00 76.38 116 ASN A C 1
ATOM 904 O O . ASN A 1 116 ? 13.200 -29.756 -0.202 1.00 76.38 116 ASN A O 1
ATOM 908 N N . ALA A 1 117 ? 13.749 -27.589 -0.017 1.00 77.06 117 ALA A N 1
ATOM 90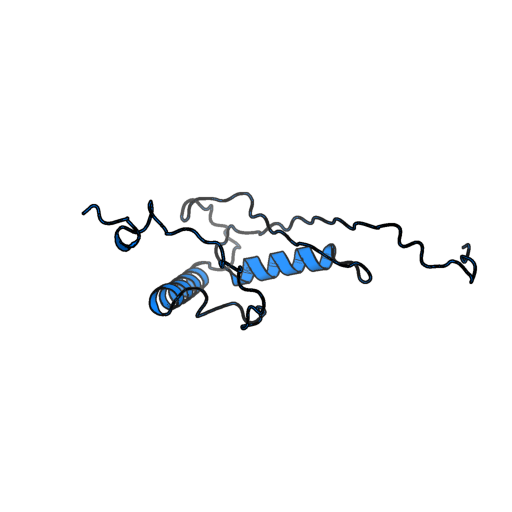9 C CA . ALA A 1 117 ? 14.899 -27.758 0.871 1.00 77.06 117 ALA A CA 1
ATOM 910 C C . ALA A 1 117 ? 14.670 -27.161 2.274 1.00 77.06 117 ALA A C 1
ATOM 912 O O . ALA A 1 117 ? 15.632 -26.868 2.985 1.00 77.06 117 ALA A O 1
ATOM 913 N N . LYS A 1 118 ? 13.415 -26.916 2.676 1.00 80.06 118 LYS A N 1
ATOM 914 C CA . LYS A 1 118 ? 13.113 -26.404 4.016 1.00 80.06 118 LYS A CA 1
ATOM 915 C C . LYS A 1 118 ? 13.449 -27.482 5.054 1.00 80.06 118 LYS A C 1
ATOM 917 O O . LYS A 1 118 ? 12.873 -28.566 5.033 1.00 80.06 118 LYS A O 1
ATOM 922 N N . THR A 1 119 ? 14.378 -27.179 5.957 1.00 77.94 119 THR A N 1
ATOM 923 C CA . THR A 1 119 ? 14.658 -28.017 7.129 1.00 77.94 119 THR A CA 1
ATOM 924 C C . THR A 1 119 ? 13.468 -27.992 8.094 1.00 77.94 119 THR A C 1
ATOM 926 O O . THR A 1 119 ? 12.747 -26.989 8.112 1.00 77.94 119 THR A O 1
ATOM 929 N N . PRO A 1 120 ? 13.269 -29.036 8.919 1.00 80.75 120 PRO A N 1
ATOM 930 C CA . PRO A 1 120 ? 12.213 -29.033 9.926 1.00 80.75 120 PRO A CA 1
ATOM 931 C C . PRO A 1 120 ? 12.295 -27.796 10.826 1.00 80.75 120 PRO A C 1
ATOM 933 O O . PRO A 1 120 ? 13.380 -27.260 11.092 1.00 80.75 120 PRO A O 1
ATOM 936 N N . SER A 1 121 ? 11.138 -27.313 11.261 1.00 82.25 121 SER A N 1
ATOM 937 C CA . SER A 1 121 ? 10.961 -26.077 12.020 1.00 82.25 121 SER A CA 1
ATOM 938 C C . SER A 1 121 ? 11.342 -26.247 13.502 1.00 82.25 121 SER A C 1
ATOM 940 O O . SER A 1 121 ? 10.586 -25.863 14.386 1.00 82.25 121 SER A O 1
ATOM 942 N N . TYR A 1 122 ? 12.549 -26.743 13.796 1.00 78.38 122 TYR A N 1
ATOM 943 C CA . TYR A 1 122 ? 13.0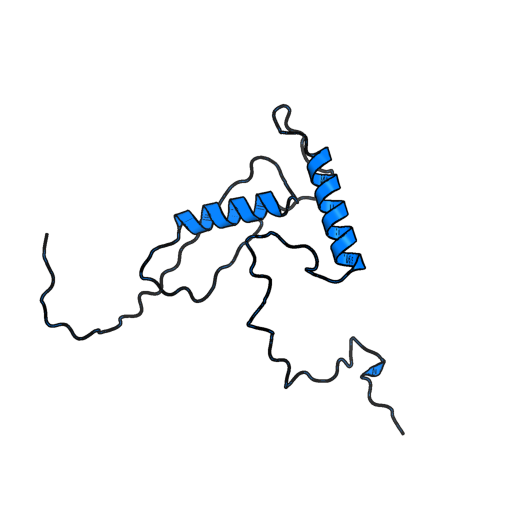01 -27.118 15.150 1.00 78.38 122 TYR A CA 1
ATOM 944 C C . TYR A 1 122 ? 12.831 -26.039 16.236 1.00 78.38 122 TYR A C 1
ATOM 946 O O . TYR A 1 122 ? 12.724 -26.357 17.413 1.00 78.38 122 TYR A O 1
ATOM 954 N N . THR A 1 123 ? 12.852 -24.756 15.867 1.00 73.50 123 THR A N 1
ATOM 955 C CA . THR A 1 123 ? 12.750 -23.630 16.812 1.00 73.50 123 THR A CA 1
ATOM 956 C C . THR A 1 123 ? 11.358 -23.011 16.894 1.00 73.50 123 THR A C 1
ATOM 958 O O . THR A 1 123 ? 11.129 -22.142 17.731 1.00 73.50 123 THR A O 1
ATOM 961 N N . THR A 1 124 ? 10.445 -23.402 16.005 1.00 74.75 124 THR A N 1
ATOM 962 C CA . THR A 1 124 ? 9.128 -22.756 15.848 1.00 74.75 124 THR A CA 1
ATOM 963 C C . THR A 1 124 ? 7.962 -23.736 15.880 1.00 74.75 124 THR A C 1
ATOM 965 O O . THR A 1 124 ? 6.831 -23.300 16.068 1.00 74.75 124 THR A O 1
ATOM 968 N N . ASP A 1 125 ? 8.229 -25.037 15.762 1.00 79.62 125 ASP A N 1
ATOM 969 C CA . ASP A 1 125 ? 7.245 -26.105 15.880 1.00 79.62 125 ASP A CA 1
ATOM 970 C C . ASP A 1 125 ? 7.807 -27.239 16.749 1.00 79.62 125 ASP A C 1
ATOM 972 O O . ASP A 1 125 ? 8.836 -27.840 16.438 1.00 79.62 125 ASP A O 1
ATOM 976 N N . TRP A 1 126 ? 7.121 -27.525 17.858 1.00 80.94 126 TRP A N 1
ATOM 977 C CA . TRP A 1 126 ? 7.490 -28.601 18.780 1.00 80.94 126 TRP A CA 1
ATOM 978 C C . TRP A 1 126 ? 7.315 -29.991 18.154 1.00 80.94 126 TRP A C 1
ATOM 980 O O . TRP A 1 126 ? 7.993 -30.926 18.578 1.00 80.94 126 TRP A O 1
ATOM 990 N N . GLY A 1 127 ? 6.437 -30.134 17.154 1.00 83.38 127 GLY A N 1
ATOM 991 C CA . GLY A 1 127 ? 6.205 -31.394 16.442 1.00 83.38 127 GLY A CA 1
ATOM 992 C C . GLY A 1 127 ? 7.347 -31.798 15.508 1.00 83.38 127 GLY A C 1
ATOM 993 O O . GLY A 1 127 ? 7.503 -32.981 15.215 1.00 83.38 127 GLY A O 1
ATOM 994 N N . ASP A 1 128 ? 8.177 -30.836 15.104 1.00 82.25 128 ASP A N 1
ATOM 995 C CA . ASP A 1 128 ? 9.330 -31.051 14.225 1.00 82.25 128 ASP A CA 1
ATOM 996 C C . ASP A 1 128 ? 10.620 -31.378 15.003 1.00 82.25 128 ASP A C 1
ATOM 998 O O . ASP A 1 128 ? 11.678 -31.572 14.400 1.00 82.25 128 ASP A O 1
ATOM 1002 N N . LEU A 1 129 ? 10.568 -31.448 16.340 1.00 84.00 129 LEU A N 1
ATOM 1003 C CA . LEU A 1 129 ? 11.723 -31.797 17.167 1.00 84.00 129 LEU A CA 1
ATOM 1004 C C . LEU A 1 129 ? 12.068 -33.293 17.070 1.00 84.00 129 LEU A C 1
ATOM 1006 O O . LEU A 1 129 ? 11.184 -34.149 17.147 1.00 84.00 129 LEU A O 1
ATOM 1010 N N . PRO A 1 130 ? 13.361 -33.648 16.971 1.00 79.12 130 PRO A N 1
ATOM 1011 C CA . PRO A 1 130 ? 13.778 -35.041 16.978 1.00 79.12 130 PRO A CA 1
ATOM 1012 C C . PRO A 1 130 ? 13.516 -35.674 18.352 1.00 79.12 130 PRO A C 1
ATOM 1014 O O . PRO A 1 130 ? 13.977 -35.181 19.381 1.00 79.12 130 PRO A O 1
ATOM 1017 N N . VAL A 1 131 ? 12.794 -36.795 18.365 1.00 80.06 131 VAL A N 1
ATOM 1018 C CA . VAL A 1 131 ? 12.533 -37.571 19.584 1.00 80.06 131 VAL A CA 1
ATOM 1019 C C . VAL A 1 131 ? 13.784 -38.378 19.935 1.00 80.06 131 VAL A C 1
ATOM 1021 O O . VAL A 1 131 ? 14.219 -39.227 19.157 1.00 80.06 131 VAL A O 1
ATOM 1024 N N . ALA A 1 132 ? 14.367 -38.115 21.105 1.00 73.50 132 ALA A N 1
ATOM 1025 C CA . ALA A 1 132 ? 15.463 -38.917 21.641 1.00 73.50 132 ALA A CA 1
ATOM 1026 C C . ALA A 1 132 ? 14.928 -40.277 22.125 1.00 73.50 132 ALA A C 1
ATOM 1028 O O . ALA A 1 132 ? 13.908 -40.327 22.815 1.00 73.50 132 ALA A O 1
ATOM 1029 N N . ARG A 1 133 ? 15.601 -41.367 21.744 1.00 51.06 133 ARG A N 1
ATOM 1030 C CA . ARG A 1 133 ? 15.285 -42.742 22.151 1.00 51.06 133 ARG A CA 1
ATOM 1031 C C . ARG A 1 133 ? 16.347 -43.278 23.097 1.00 51.06 133 ARG A C 1
ATOM 1033 O O . ARG A 1 133 ? 17.527 -42.925 22.882 1.00 51.06 133 ARG A O 1
#

InterPro domains:
  IPR017961 DNA polymerase, Y-family, little finger domain [PF11799] (22-73)
  IPR025188 Domain of unknown function DUF4113 [PF13438] (82-132)

Foldseek 3Di:
DDDDDDDDDCPPPPPPQDDFFDFDDPFDDPQPVVVVVSVVVRCVVRDDPPDDDDDDDDDDPDDDDPPPTDDDPPDDDCVVRVVVVVVQVVVCVVVHHPPDDDPVDPPDPVDDPPCVPPQFPCPNDPVSPDDDD

Mean predicted aligned error: 13.35 Å

Secondary structure (DSSP, 8-state):
--PPPTT------------------SS----HHHHHHHHHHHHHHH--TTPPP--------S---TT-PPPPTTS--SHHHHHHHHHHHHHHHHH-TTSS--TTS-S--S-----TTPPP-TTT-GGGSPPP-

Sequence (133 aa):
MLTPPADARPDTTYLNYEGTSDVAVTVPTSDTLRLVAAALYGLKRIYKPGFKYAKARFMLTELQAQGVEQGDLFAPEASKRDRLMAELDAVNDRFGRNTLRVGNVEGHQAWHMAQNAKTPSYTTDWGDLPVAR

Radius of gyration: 23.2 Å; Cα contacts (8 Å, |Δi|>4): 44; chains: 1; bounding box: 41×63×63 Å